Protein AF-A0A0E1VS27-F1 (afdb_monomer_lite)

Foldseek 3Di:
DDPDDDDFAQQDLVSLLVVQVQQVQDDPPPPDPAGNLCVLAVAQVVLPDGSSVCSVLLVVLQVVVCVVLVFDDGDTFHPQLSVQLVVQQSNVCSVVHHHPDDGDSVSSNVSSVVSCRSVVSVVVVVVVVVD

Structure (mmCIF, N/CA/C/O backbone):
data_AF-A0A0E1VS27-F1
#
_entry.id   AF-A0A0E1VS27-F1
#
loop_
_atom_site.group_PDB
_atom_site.id
_atom_site.type_symbol
_atom_site.label_atom_id
_atom_site.label_alt_id
_atom_site.label_comp_id
_atom_site.label_asym_id
_atom_site.label_entity_id
_atom_site.label_seq_id
_atom_site.pdbx_PDB_ins_code
_atom_site.Cartn_x
_atom_site.Cartn_y
_atom_site.Cartn_z
_atom_site.occupancy
_atom_site.B_iso_or_equiv
_atom_site.auth_seq_id
_atom_site.auth_comp_id
_atom_site.auth_asym_id
_atom_site.auth_atom_id
_atom_site.pdbx_PDB_model_num
ATOM 1 N N . MET A 1 1 ? 38.299 -3.866 2.186 1.00 51.78 1 MET A N 1
ATOM 2 C CA . MET A 1 1 ? 37.142 -4.189 1.331 1.00 51.78 1 MET A CA 1
ATOM 3 C C . MET A 1 1 ? 35.945 -3.518 1.968 1.00 51.78 1 MET A C 1
ATOM 5 O O . MET A 1 1 ? 35.685 -3.811 3.125 1.00 51.78 1 MET A O 1
ATOM 9 N N . VAL A 1 2 ? 35.318 -2.563 1.287 1.00 67.44 2 VAL A N 1
ATOM 10 C CA . VAL A 1 2 ? 33.994 -2.060 1.674 1.00 67.44 2 VAL A CA 1
ATOM 11 C C . VAL A 1 2 ? 32.993 -2.979 0.991 1.00 67.44 2 VAL A C 1
ATOM 13 O O . VAL A 1 2 ? 33.093 -3.182 -0.216 1.00 67.44 2 VAL A O 1
ATOM 16 N N . GLU A 1 3 ? 32.098 -3.588 1.760 1.00 62.16 3 GLU A N 1
ATOM 17 C CA . GLU A 1 3 ? 30.949 -4.280 1.186 1.00 62.16 3 GLU A CA 1
ATOM 18 C C . GLU A 1 3 ? 29.952 -3.216 0.726 1.00 62.16 3 GLU A C 1
ATOM 20 O O . GLU A 1 3 ? 29.371 -2.496 1.538 1.00 62.16 3 GLU A O 1
ATOM 25 N N . GLU A 1 4 ? 29.804 -3.065 -0.588 1.00 68.88 4 GLU A N 1
ATOM 26 C CA . GLU A 1 4 ? 28.774 -2.211 -1.168 1.00 68.88 4 GLU A CA 1
ATOM 27 C C . GLU A 1 4 ? 27.448 -2.975 -1.163 1.00 68.88 4 GLU A C 1
ATOM 29 O O . GLU A 1 4 ? 27.254 -3.926 -1.921 1.00 68.88 4 GLU A O 1
ATOM 34 N N . LEU A 1 5 ? 26.525 -2.568 -0.291 1.00 70.56 5 LEU A N 1
ATOM 35 C CA . LEU A 1 5 ? 25.158 -3.073 -0.304 1.00 70.56 5 LEU A CA 1
ATOM 36 C C . LEU A 1 5 ? 24.335 -2.208 -1.267 1.00 70.56 5 LEU A C 1
ATOM 38 O O . LEU A 1 5 ? 24.099 -1.029 -0.999 1.00 70.56 5 LEU A O 1
ATOM 42 N N . SER A 1 6 ? 23.908 -2.763 -2.404 1.00 72.81 6 SER A N 1
ATOM 43 C CA . SER A 1 6 ? 23.043 -2.028 -3.333 1.00 72.81 6 SER A CA 1
ATOM 44 C C . SER A 1 6 ? 21.695 -1.739 -2.672 1.00 72.81 6 SER A C 1
ATOM 46 O O . SER A 1 6 ? 20.991 -2.665 -2.273 1.00 72.81 6 SER A O 1
ATOM 48 N N . PHE A 1 7 ? 21.325 -0.464 -2.574 1.00 79.56 7 PHE A N 1
ATOM 49 C CA . PHE A 1 7 ? 20.006 -0.061 -2.095 1.00 79.56 7 PHE A CA 1
ATOM 50 C C . PHE A 1 7 ? 18.951 -0.370 -3.162 1.00 79.56 7 PHE A C 1
ATOM 52 O O . PHE A 1 7 ? 19.144 -0.034 -4.331 1.00 79.56 7 PHE A O 1
ATOM 59 N N . TYR A 1 8 ? 17.855 -1.017 -2.766 1.00 87.44 8 TYR A N 1
ATOM 60 C CA . TYR A 1 8 ? 16.794 -1.443 -3.673 1.00 87.44 8 TYR A CA 1
ATOM 61 C C . TYR A 1 8 ? 15.406 -1.040 -3.180 1.00 87.44 8 TYR A C 1
ATOM 63 O O . TYR A 1 8 ? 15.170 -0.908 -1.981 1.00 87.44 8 TYR A O 1
ATOM 71 N N . GLY A 1 9 ? 14.491 -0.841 -4.129 1.00 92.00 9 GLY A N 1
ATOM 72 C CA . GLY A 1 9 ? 13.059 -0.706 -3.865 1.00 92.00 9 GLY A CA 1
ATOM 73 C C . GLY A 1 9 ? 12.365 -2.055 -3.643 1.00 92.00 9 GLY A C 1
ATOM 74 O O . GLY A 1 9 ? 12.996 -3.102 -3.633 1.00 92.00 9 GLY A O 1
ATOM 75 N N . ILE A 1 10 ? 11.044 -2.053 -3.515 1.00 96.25 10 ILE A N 1
ATOM 76 C CA . ILE A 1 10 ? 10.228 -3.256 -3.274 1.00 96.25 10 ILE A CA 1
ATOM 77 C C . ILE A 1 10 ? 10.229 -4.151 -4.521 1.00 96.25 10 ILE A C 1
ATOM 79 O O . ILE A 1 10 ? 9.959 -3.671 -5.626 1.00 96.25 10 ILE A O 1
ATOM 83 N N . ARG A 1 11 ? 10.518 -5.449 -4.358 1.00 96.19 11 ARG A N 1
ATOM 84 C CA . ARG A 1 11 ? 10.763 -6.393 -5.470 1.00 96.19 11 ARG A CA 1
ATOM 85 C C . ARG A 1 11 ? 9.785 -7.555 -5.552 1.00 96.19 11 ARG A C 1
ATOM 87 O O . ARG A 1 11 ? 9.851 -8.327 -6.511 1.00 96.19 11 ARG A O 1
ATOM 94 N N . ASN A 1 12 ? 8.931 -7.724 -4.555 1.00 97.19 12 ASN A N 1
ATOM 95 C CA . ASN A 1 12 ? 7.946 -8.796 -4.508 1.00 97.19 12 ASN A CA 1
ATOM 96 C C . ASN A 1 12 ? 6.768 -8.414 -3.592 1.00 97.19 12 ASN A C 1
ATOM 98 O O . ASN A 1 12 ? 6.789 -7.383 -2.919 1.00 97.19 12 ASN A O 1
ATOM 102 N N . VAL A 1 13 ? 5.735 -9.257 -3.578 1.00 98.12 13 VAL A N 1
ATOM 103 C CA . VAL A 1 13 ? 4.532 -9.045 -2.762 1.00 98.12 13 VAL A CA 1
ATOM 104 C C . VAL A 1 13 ? 4.793 -9.159 -1.254 1.00 98.12 13 VAL A C 1
ATOM 106 O O . VAL A 1 13 ? 4.145 -8.456 -0.485 1.00 98.12 13 VAL A O 1
ATOM 109 N N . ASP A 1 14 ? 5.762 -9.966 -0.817 1.00 98.06 14 ASP A N 1
ATOM 110 C CA . ASP A 1 14 ? 6.108 -10.092 0.605 1.00 98.06 14 ASP A CA 1
ATOM 111 C C . ASP A 1 14 ? 6.786 -8.811 1.123 1.00 98.06 14 ASP A C 1
ATOM 113 O O . ASP A 1 14 ? 6.521 -8.377 2.245 1.00 98.06 14 ASP A O 1
ATOM 117 N N . ASP A 1 15 ? 7.594 -8.146 0.288 1.00 97.56 15 ASP A N 1
ATOM 118 C CA . ASP A 1 15 ? 8.146 -6.817 0.572 1.00 97.56 15 ASP A CA 1
ATOM 119 C C . ASP A 1 15 ? 7.008 -5.788 0.715 1.00 97.56 15 ASP A C 1
ATOM 121 O O . ASP A 1 15 ? 7.006 -4.994 1.656 1.00 97.56 15 ASP A O 1
ATOM 125 N N . VAL A 1 16 ? 6.007 -5.826 -0.181 1.00 98.31 16 VAL A N 1
ATOM 126 C CA . VAL A 1 16 ? 4.809 -4.970 -0.086 1.00 98.31 16 VAL A CA 1
ATOM 127 C C . VAL A 1 16 ? 4.087 -5.217 1.233 1.00 98.31 16 VAL A C 1
ATOM 129 O O . VAL A 1 16 ? 3.833 -4.266 1.969 1.00 98.31 16 VAL A O 1
ATOM 132 N N . ALA A 1 17 ? 3.783 -6.477 1.551 1.00 98.38 17 ALA A N 1
ATOM 133 C CA . ALA A 1 17 ? 3.082 -6.849 2.775 1.00 98.38 17 ALA A CA 1
ATOM 134 C C . ALA A 1 17 ? 3.859 -6.411 4.022 1.00 98.38 17 ALA A C 1
ATOM 136 O O . ALA A 1 17 ? 3.273 -5.855 4.950 1.00 98.38 17 ALA A O 1
ATOM 137 N N . THR A 1 18 ? 5.183 -6.580 4.017 1.00 97.81 18 THR A N 1
ATOM 138 C CA . THR A 1 18 ? 6.066 -6.123 5.096 1.00 97.81 18 THR A CA 1
ATOM 139 C C . THR A 1 18 ? 5.964 -4.611 5.287 1.00 97.81 18 THR A C 1
ATOM 141 O O . THR A 1 18 ? 5.784 -4.143 6.413 1.00 97.81 18 THR A O 1
ATOM 144 N N . CYS A 1 19 ? 6.031 -3.837 4.200 1.00 97.56 19 CYS A N 1
ATOM 145 C CA . CYS A 1 19 ? 5.909 -2.385 4.266 1.00 97.56 19 CYS A CA 1
ATOM 146 C C . CYS A 1 19 ? 4.505 -1.931 4.704 1.00 97.56 19 CYS A C 1
ATOM 148 O O . CYS A 1 19 ? 4.414 -1.058 5.565 1.00 97.56 19 CYS A O 1
ATOM 150 N N . LEU A 1 20 ? 3.424 -2.520 4.172 1.00 98.31 20 LEU A N 1
ATOM 151 C CA . LEU A 1 20 ? 2.039 -2.181 4.546 1.00 98.31 20 LEU A CA 1
ATOM 152 C C . LEU A 1 20 ? 1.733 -2.530 6.005 1.00 98.31 20 LEU A C 1
ATOM 154 O O . LEU A 1 20 ? 1.169 -1.710 6.724 1.00 98.31 20 LEU A O 1
ATOM 158 N N . ASN A 1 21 ? 2.199 -3.684 6.484 1.00 98.25 21 ASN A N 1
ATOM 159 C CA . ASN A 1 21 ? 2.096 -4.051 7.894 1.00 98.25 21 ASN A CA 1
ATOM 160 C C . ASN A 1 21 ? 2.823 -3.041 8.808 1.00 98.25 21 ASN A C 1
ATOM 162 O O . ASN A 1 21 ? 2.408 -2.820 9.943 1.00 98.25 21 ASN A O 1
ATOM 166 N N . GLY A 1 22 ? 3.864 -2.364 8.312 1.00 96.88 22 GLY A N 1
ATOM 167 C CA . GLY A 1 22 ? 4.478 -1.233 9.007 1.00 96.88 22 GLY A CA 1
ATOM 168 C C . GLY A 1 22 ? 3.478 -0.116 9.332 1.00 96.88 22 GLY A C 1
ATOM 169 O O . GLY A 1 22 ? 3.495 0.402 10.447 1.00 96.88 22 GLY A O 1
ATOM 170 N N . TYR A 1 23 ? 2.559 0.213 8.420 1.00 97.00 23 TYR A N 1
ATOM 171 C CA . TYR A 1 23 ? 1.502 1.208 8.654 1.00 97.00 23 TYR A CA 1
ATOM 172 C C . TYR A 1 23 ? 0.460 0.723 9.667 1.00 97.00 23 TYR A C 1
ATOM 174 O O . TYR A 1 23 ? -0.030 1.517 10.472 1.00 97.00 23 TYR A O 1
ATOM 182 N N . ASP A 1 24 ? 0.162 -0.579 9.672 1.00 97.31 24 ASP A N 1
ATOM 183 C CA . ASP A 1 24 ? -0.786 -1.185 10.612 1.00 97.31 24 ASP A CA 1
ATOM 184 C C . ASP A 1 24 ? -0.244 -1.277 12.046 1.00 97.31 24 ASP A C 1
ATOM 186 O O . ASP A 1 24 ? -1.035 -1.385 12.986 1.00 97.31 24 ASP A O 1
ATOM 190 N N . GLN A 1 25 ? 1.081 -1.221 12.227 1.00 94.88 25 GLN A N 1
ATOM 191 C CA . GLN A 1 25 ? 1.739 -1.383 13.529 1.00 94.88 25 GLN A CA 1
ATOM 192 C C . GLN A 1 25 ? 2.381 -0.104 14.077 1.00 94.88 25 GLN A C 1
ATOM 194 O O . GLN A 1 25 ? 2.516 0.037 15.292 1.00 94.88 25 GLN A O 1
ATOM 199 N N . THR A 1 26 ? 2.803 0.823 13.215 1.00 92.00 26 THR A N 1
ATOM 200 C CA . THR A 1 26 ? 3.546 2.012 13.652 1.00 92.00 26 THR A CA 1
ATOM 201 C C . THR A 1 26 ? 2.612 3.029 14.289 1.00 92.00 26 THR A C 1
ATOM 203 O O . THR A 1 26 ? 1.668 3.491 13.648 1.00 92.00 26 THR A O 1
ATOM 206 N N . ALA A 1 27 ? 2.913 3.403 15.534 1.00 92.19 27 ALA A N 1
ATOM 207 C CA . ALA A 1 27 ? 2.171 4.404 16.286 1.00 92.19 27 ALA A CA 1
ATOM 208 C C . ALA A 1 27 ? 2.182 5.777 15.586 1.00 92.19 27 ALA A C 1
ATOM 210 O O . ALA A 1 27 ? 3.244 6.315 15.270 1.00 92.19 27 ALA A O 1
ATOM 211 N N . TYR A 1 28 ? 1.002 6.358 15.376 1.00 88.38 28 TYR A N 1
ATOM 212 C CA . TYR A 1 28 ? 0.798 7.672 14.789 1.00 88.38 28 TYR A CA 1
ATOM 213 C C . TYR A 1 28 ? -0.507 8.329 15.292 1.00 88.38 28 TYR A C 1
ATOM 215 O O . TYR A 1 28 ? -1.577 7.722 15.206 1.00 88.38 28 TYR A O 1
ATOM 223 N N . PRO A 1 29 ? -0.470 9.593 15.763 1.00 87.56 29 PRO A N 1
ATOM 224 C CA . PRO A 1 29 ? 0.723 10.394 16.052 1.00 87.56 29 PRO A CA 1
ATOM 225 C C . PRO A 1 29 ? 1.582 9.790 17.174 1.00 87.56 29 PRO A C 1
ATOM 227 O O . PRO A 1 29 ? 1.094 8.980 17.964 1.00 87.56 29 PRO A O 1
ATOM 230 N N . GLU A 1 30 ? 2.849 10.201 17.264 1.00 81.44 30 GLU A N 1
ATOM 231 C CA . GLU A 1 30 ? 3.770 9.727 18.307 1.00 81.44 30 GLU A CA 1
ATOM 232 C C . GLU A 1 30 ? 3.165 9.861 19.715 1.00 81.44 30 GLU A C 1
ATOM 234 O O . GLU A 1 30 ? 2.523 10.859 20.053 1.00 81.44 30 GLU A O 1
ATOM 239 N N . GLY A 1 31 ? 3.364 8.835 20.546 1.00 78.19 31 GLY A N 1
ATOM 240 C CA . GLY A 1 31 ? 2.842 8.796 21.914 1.00 78.19 31 GLY A CA 1
ATOM 241 C C . GLY A 1 31 ? 1.359 8.424 22.035 1.00 78.19 31 GLY A C 1
ATOM 242 O O . GLY A 1 31 ? 0.820 8.496 23.139 1.00 78.19 31 GLY A O 1
ATOM 243 N N . ARG A 1 32 ? 0.694 8.023 20.942 1.00 82.00 32 ARG A N 1
ATOM 244 C CA . ARG A 1 32 ? -0.643 7.406 20.972 1.00 82.00 32 ARG A CA 1
ATOM 245 C C . ARG A 1 32 ? -0.592 5.920 20.618 1.00 82.00 32 ARG A C 1
ATOM 247 O O . ARG A 1 32 ? 0.290 5.486 19.891 1.00 82.00 32 ARG A O 1
ATOM 254 N N . ASP A 1 33 ? -1.611 5.175 21.041 1.00 87.50 33 ASP A N 1
ATOM 255 C CA . ASP A 1 33 ? -1.785 3.742 20.731 1.00 87.50 33 ASP A CA 1
ATOM 256 C C . ASP A 1 33 ? -2.470 3.490 19.371 1.00 87.50 33 ASP A C 1
ATOM 258 O O . ASP A 1 33 ? -3.098 2.453 19.147 1.00 87.50 33 ASP A O 1
ATOM 262 N N . TRP A 1 34 ? -2.466 4.478 18.477 1.00 93.62 34 TRP A N 1
ATOM 263 C CA . TRP A 1 34 ? -3.119 4.380 17.172 1.00 93.62 34 TRP A CA 1
ATOM 264 C C . TRP A 1 34 ? -2.080 4.064 16.118 1.00 93.62 34 TRP A C 1
ATOM 266 O O . TRP A 1 34 ? -1.033 4.692 16.115 1.00 93.62 34 TRP A O 1
ATOM 276 N N . SER A 1 35 ? -2.361 3.117 15.229 1.00 94.88 35 SER A N 1
ATOM 277 C CA . SER A 1 35 ? -1.516 2.897 14.061 1.00 94.88 35 SER A CA 1
ATOM 278 C C . SER A 1 35 ? -1.800 3.929 12.972 1.00 94.88 35 SER A C 1
ATOM 280 O O . SER A 1 35 ? -2.854 4.573 12.971 1.00 94.88 35 SER A O 1
ATOM 282 N N . PHE A 1 36 ? -0.889 4.061 12.009 1.00 94.75 36 PHE A N 1
ATOM 283 C CA . PHE A 1 36 ? -1.084 4.954 10.868 1.00 94.75 36 PHE A CA 1
ATOM 284 C C . PHE A 1 36 ? -2.351 4.600 10.075 1.00 94.75 36 PHE A C 1
ATOM 286 O O . PHE A 1 36 ? -3.138 5.489 9.761 1.00 94.75 36 PHE A O 1
ATOM 293 N N . THR A 1 37 ? -2.615 3.312 9.826 1.00 96.75 37 THR A N 1
ATOM 294 C CA . THR A 1 37 ? -3.865 2.875 9.175 1.00 96.75 37 THR A CA 1
ATOM 295 C C . THR A 1 37 ? -5.095 3.263 9.998 1.00 96.75 37 THR A C 1
ATOM 297 O O . THR A 1 37 ? -6.052 3.813 9.453 1.00 96.75 37 THR A O 1
ATOM 300 N N . ARG A 1 38 ? -5.070 3.028 11.319 1.00 97.06 38 ARG A N 1
ATOM 301 C CA . ARG A 1 38 ? -6.192 3.356 12.213 1.00 97.06 38 ARG A CA 1
ATOM 302 C C . ARG A 1 38 ? -6.467 4.856 12.281 1.00 97.06 38 ARG A C 1
ATOM 304 O O . ARG A 1 38 ? -7.614 5.246 12.445 1.00 97.06 38 ARG A O 1
ATOM 311 N N . PHE A 1 39 ? -5.437 5.691 12.164 1.00 95.94 39 PHE A N 1
ATOM 312 C CA . PHE A 1 39 ? -5.605 7.142 12.156 1.00 95.94 39 PHE A CA 1
ATOM 313 C C . PHE A 1 39 ? -6.503 7.618 11.004 1.00 95.94 39 PHE A C 1
ATOM 315 O O . PHE A 1 39 ? -7.355 8.471 11.231 1.00 95.94 39 PHE A O 1
ATOM 322 N N . TYR A 1 40 ? -6.347 7.045 9.805 1.00 96.06 40 TYR A N 1
ATOM 323 C CA . TYR A 1 40 ? -7.162 7.390 8.632 1.00 96.06 40 TYR A CA 1
ATOM 324 C C . TYR A 1 40 ? -8.486 6.625 8.559 1.00 96.06 40 TYR A C 1
ATOM 326 O O . TYR A 1 40 ? -9.475 7.157 8.067 1.00 96.06 40 TYR A O 1
ATOM 334 N N . LEU A 1 41 ? -8.504 5.371 9.018 1.00 97.25 41 LEU A N 1
ATOM 335 C CA . LEU A 1 41 ? -9.644 4.461 8.873 1.00 97.25 41 LEU A CA 1
ATOM 336 C C . LEU A 1 41 ? -10.045 3.837 10.217 1.00 97.25 41 LEU A C 1
ATOM 338 O O . LEU A 1 41 ? -9.967 2.614 10.372 1.00 97.25 41 LEU A O 1
ATOM 342 N N . PRO A 1 42 ? -10.422 4.642 11.228 1.00 97.12 42 PRO A N 1
ATOM 343 C CA . PRO A 1 42 ? -10.653 4.135 12.575 1.00 97.12 42 PRO A CA 1
ATOM 344 C C . PRO A 1 42 ? -11.792 3.113 12.631 1.00 97.12 42 PRO A C 1
ATOM 346 O O . PRO A 1 42 ? -11.646 2.091 13.301 1.00 97.12 42 PRO A O 1
ATOM 349 N N . GLN A 1 43 ? -12.903 3.333 11.920 1.00 98.25 43 GLN A N 1
ATOM 350 C CA . GLN A 1 43 ? -14.043 2.414 11.960 1.00 98.25 43 GLN A CA 1
ATOM 351 C C . GLN A 1 43 ? -13.752 1.115 11.213 1.00 98.25 43 GLN A C 1
ATOM 353 O O . GLN A 1 43 ? -14.067 0.038 11.723 1.00 98.25 43 GLN A O 1
ATOM 358 N N . ALA A 1 44 ? -13.146 1.190 10.026 1.00 98.12 44 ALA A N 1
ATOM 359 C CA . ALA A 1 44 ? -12.775 -0.001 9.272 1.00 98.12 44 ALA A CA 1
ATOM 360 C C . ALA A 1 44 ? -11.730 -0.834 10.029 1.00 98.12 44 ALA A C 1
ATOM 362 O O . ALA A 1 44 ? -11.873 -2.053 10.155 1.00 98.12 44 ALA A O 1
ATOM 363 N N . PHE A 1 45 ? -10.705 -0.178 10.584 1.00 97.69 45 PHE A N 1
ATOM 364 C CA . PHE A 1 45 ? -9.632 -0.839 11.324 1.00 97.69 45 PHE A CA 1
ATOM 365 C C . PHE A 1 45 ? -10.150 -1.529 12.590 1.00 97.69 45 PHE A C 1
ATOM 367 O O . PHE A 1 45 ? -9.797 -2.684 12.855 1.00 97.69 45 PHE A O 1
ATOM 374 N N . ASP A 1 46 ? -11.024 -0.860 13.346 1.00 97.31 46 ASP A N 1
ATOM 375 C CA . ASP A 1 46 ? -11.656 -1.434 14.538 1.00 97.31 46 ASP A CA 1
ATOM 376 C C . ASP A 1 46 ? -12.633 -2.573 14.169 1.00 97.31 46 ASP A C 1
ATOM 378 O O . ASP A 1 46 ? -12.824 -3.498 14.960 1.00 97.31 46 ASP A O 1
ATOM 382 N N . ALA A 1 47 ? -13.179 -2.574 12.945 1.00 97.81 47 ALA A N 1
ATOM 383 C CA . ALA A 1 47 ? -13.956 -3.678 12.371 1.00 97.81 47 ALA A CA 1
ATOM 384 C C . ALA A 1 47 ? -13.099 -4.822 11.783 1.00 97.81 47 ALA A C 1
ATOM 386 O O . ALA A 1 47 ? -13.652 -5.815 11.310 1.00 97.81 47 ALA A O 1
ATOM 387 N N . GLY A 1 48 ? -11.767 -4.716 11.836 1.00 97.62 48 GLY A N 1
ATOM 388 C CA . GLY A 1 48 ? -10.832 -5.780 11.461 1.00 97.62 48 GLY A CA 1
ATOM 389 C C . GLY A 1 48 ? -10.060 -5.560 10.161 1.00 97.62 48 GLY A C 1
ATOM 390 O O . GLY A 1 48 ? -9.208 -6.386 9.853 1.00 97.62 48 GLY A O 1
ATOM 391 N N . TYR A 1 49 ? -10.292 -4.464 9.432 1.00 98.00 49 TYR A N 1
ATOM 392 C CA . TYR A 1 49 ? -9.512 -4.142 8.233 1.00 98.00 49 TYR A CA 1
ATOM 393 C C . TYR A 1 49 ? -8.036 -3.910 8.576 1.00 98.00 49 TYR A C 1
ATOM 395 O O . TYR A 1 49 ? -7.713 -3.214 9.547 1.00 98.00 49 TYR A O 1
ATOM 403 N N . ARG A 1 50 ? -7.132 -4.466 7.772 1.00 98.12 50 ARG A N 1
ATOM 404 C CA . ARG A 1 50 ? -5.698 -4.189 7.836 1.00 98.12 50 ARG A CA 1
ATOM 405 C C . ARG A 1 50 ? -5.201 -3.817 6.453 1.00 98.12 50 ARG A C 1
ATOM 407 O O . ARG A 1 50 ? -5.554 -4.459 5.472 1.00 98.12 50 ARG A O 1
ATOM 414 N N . LEU A 1 51 ? -4.346 -2.802 6.377 1.00 97.75 51 LEU A N 1
ATOM 415 C CA . LEU A 1 51 ? -3.779 -2.375 5.102 1.00 97.75 51 LEU A CA 1
ATOM 416 C C . LEU A 1 51 ? -2.914 -3.479 4.475 1.00 97.75 51 LEU A C 1
ATOM 418 O O . LEU A 1 51 ? -2.829 -3.574 3.255 1.00 97.75 51 LEU A O 1
ATOM 422 N N . LEU A 1 52 ? -2.306 -4.343 5.296 1.00 97.94 52 LEU A N 1
ATOM 423 C CA . LEU A 1 52 ? -1.557 -5.513 4.833 1.00 97.94 52 LEU A CA 1
ATOM 424 C C . LEU A 1 52 ? -2.380 -6.457 3.934 1.00 97.94 52 LEU A C 1
ATOM 426 O O . LEU A 1 52 ? -1.797 -7.108 3.066 1.00 97.94 52 LEU A O 1
ATOM 430 N N . ASP A 1 53 ? -3.707 -6.504 4.096 1.00 97.44 53 ASP A N 1
ATOM 431 C CA . ASP A 1 53 ? -4.590 -7.374 3.310 1.00 97.44 53 ASP A CA 1
ATOM 432 C C . ASP A 1 53 ? -4.646 -6.941 1.830 1.00 97.44 53 ASP A C 1
ATOM 434 O O . ASP A 1 53 ? -4.877 -7.764 0.942 1.00 97.44 53 ASP A O 1
ATOM 438 N N . ASP A 1 54 ? -4.323 -5.674 1.542 1.00 98.25 54 ASP A N 1
ATOM 439 C CA . ASP A 1 54 ? -4.300 -5.100 0.193 1.00 98.25 54 ASP A CA 1
ATOM 440 C C . ASP A 1 54 ? -2.964 -5.326 -0.543 1.00 98.25 54 ASP A C 1
ATOM 442 O O . ASP A 1 54 ? -2.809 -4.929 -1.703 1.00 98.25 54 ASP A O 1
ATOM 446 N N . ALA A 1 55 ? -1.981 -5.986 0.084 1.00 98.44 55 ALA A N 1
ATOM 447 C CA . ALA A 1 55 ? -0.635 -6.148 -0.475 1.00 98.44 55 ALA A CA 1
ATOM 448 C C . ALA A 1 55 ? -0.623 -6.790 -1.870 1.00 98.44 55 ALA A C 1
ATOM 450 O O . ALA A 1 55 ? 0.084 -6.331 -2.774 1.00 98.44 55 ALA A O 1
ATOM 451 N N . GLY A 1 56 ? -1.432 -7.836 -2.057 1.00 98.31 56 GLY A N 1
ATOM 452 C CA . GLY A 1 56 ? -1.552 -8.524 -3.341 1.00 98.31 56 GLY A CA 1
ATOM 453 C C . GLY A 1 56 ? -2.140 -7.631 -4.431 1.00 98.31 56 GLY A C 1
ATOM 454 O O . GLY A 1 56 ? -1.658 -7.640 -5.565 1.00 98.31 56 GLY A O 1
ATOM 455 N N . GLU A 1 57 ? -3.141 -6.821 -4.085 1.00 98.38 57 GLU A N 1
ATOM 456 C CA . GLU A 1 57 ? -3.775 -5.899 -5.024 1.00 98.38 57 GLU A CA 1
ATOM 457 C C . GLU A 1 57 ? -2.814 -4.775 -5.422 1.00 98.38 57 GLU A C 1
ATOM 459 O O . GLU A 1 57 ? -2.626 -4.516 -6.612 1.00 98.38 57 GLU A O 1
ATOM 464 N N . LEU A 1 58 ? -2.118 -4.174 -4.454 1.00 98.38 58 LEU A N 1
ATOM 465 C CA . LEU A 1 58 ? -1.130 -3.134 -4.726 1.00 98.38 58 LEU A CA 1
ATOM 466 C C . LEU A 1 58 ? 0.003 -3.637 -5.633 1.00 98.38 58 LEU A C 1
ATOM 468 O O . LEU A 1 58 ? 0.337 -2.979 -6.624 1.00 98.38 58 LEU A O 1
ATOM 472 N N . TRP A 1 59 ? 0.563 -4.818 -5.345 1.00 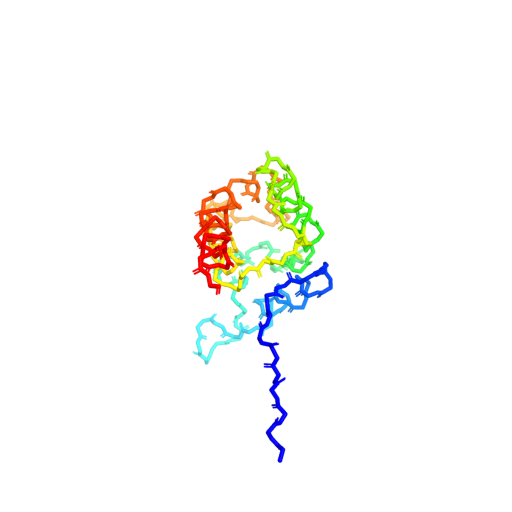98.50 59 TRP A N 1
ATOM 473 C CA . TRP A 1 59 ? 1.593 -5.432 -6.191 1.00 98.50 59 TRP A CA 1
ATOM 474 C C . TRP A 1 59 ? 1.091 -5.640 -7.626 1.00 98.50 59 TRP A C 1
ATOM 476 O O . TRP A 1 59 ? 1.728 -5.191 -8.583 1.00 98.50 59 TRP A O 1
ATOM 486 N N . ARG A 1 60 ? -0.101 -6.230 -7.781 1.00 98.44 60 ARG A N 1
ATOM 487 C CA . ARG A 1 60 ? -0.733 -6.495 -9.083 1.00 98.44 60 ARG A CA 1
ATOM 488 C C . ARG A 1 60 ? -0.949 -5.217 -9.896 1.00 98.44 60 ARG A C 1
ATOM 490 O O . ARG A 1 60 ? -0.766 -5.212 -11.119 1.00 98.44 60 ARG A O 1
ATOM 497 N N . VAL A 1 61 ? -1.354 -4.126 -9.247 1.00 98.19 61 VAL A N 1
ATOM 498 C CA . VAL A 1 61 ? -1.557 -2.830 -9.908 1.00 98.19 61 VAL A CA 1
ATOM 499 C C . VAL A 1 61 ? -0.225 -2.251 -10.394 1.00 98.19 61 VAL A C 1
ATOM 501 O O . VAL A 1 61 ? -0.151 -1.794 -11.539 1.00 98.19 61 VAL A O 1
ATOM 504 N N . PHE A 1 62 ? 0.841 -2.319 -9.590 1.00 98.38 62 PHE A N 1
ATOM 505 C CA . PHE A 1 62 ? 2.179 -1.907 -10.025 1.00 98.38 62 PHE A CA 1
ATOM 506 C C . PHE A 1 62 ? 2.712 -2.762 -11.181 1.00 98.38 62 PHE A C 1
ATOM 508 O O . PHE A 1 62 ? 3.227 -2.200 -12.149 1.00 98.38 62 PHE A O 1
ATOM 515 N N . GLU A 1 63 ? 2.545 -4.088 -11.144 1.00 97.94 63 GLU A N 1
ATOM 516 C CA . GLU A 1 63 ? 2.906 -4.979 -12.260 1.00 97.94 63 GLU A CA 1
ATOM 517 C C . GLU A 1 63 ? 2.154 -4.609 -13.539 1.00 97.94 63 GLU A C 1
ATOM 519 O O . GLU A 1 63 ? 2.746 -4.480 -14.614 1.00 97.94 63 GLU A O 1
ATOM 524 N N . THR A 1 64 ? 0.847 -4.372 -13.421 1.00 98.00 64 THR A N 1
ATOM 525 C CA . THR A 1 64 ? 0.005 -3.968 -14.550 1.00 98.00 64 THR A CA 1
ATOM 526 C C . THR A 1 64 ? 0.484 -2.641 -15.142 1.00 98.00 64 THR A C 1
ATOM 528 O O . THR A 1 64 ? 0.625 -2.523 -16.361 1.00 98.00 64 THR A O 1
ATOM 531 N N . ALA A 1 65 ? 0.771 -1.646 -14.297 1.00 97.12 65 ALA A N 1
ATOM 532 C CA . ALA A 1 65 ? 1.291 -0.352 -14.728 1.00 97.12 65 ALA A CA 1
ATOM 533 C C . ALA A 1 65 ? 2.670 -0.482 -15.399 1.00 97.12 65 ALA A C 1
ATOM 535 O O . ALA A 1 65 ? 2.897 0.114 -16.454 1.00 97.12 65 ALA A O 1
ATOM 536 N N . HIS A 1 66 ? 3.562 -1.301 -14.833 1.00 97.00 66 HIS A N 1
ATOM 537 C CA . HIS A 1 66 ? 4.899 -1.559 -15.362 1.00 97.00 66 HIS A CA 1
ATOM 538 C C . HIS A 1 66 ? 4.855 -2.173 -16.766 1.00 97.00 66 HIS A C 1
ATOM 540 O O . HIS A 1 66 ? 5.494 -1.663 -17.689 1.00 97.00 66 HIS A O 1
ATOM 546 N N . HIS A 1 67 ? 4.048 -3.222 -16.950 1.00 96.25 67 HIS A N 1
ATOM 547 C CA . HIS A 1 67 ? 3.882 -3.880 -18.246 1.00 96.25 67 HIS A CA 1
ATOM 548 C C . HIS A 1 67 ? 3.206 -2.968 -19.274 1.00 96.25 67 HIS A C 1
ATOM 550 O O . HIS A 1 67 ? 3.662 -2.881 -20.415 1.00 96.25 67 HIS A O 1
ATOM 556 N N . LYS A 1 68 ? 2.156 -2.237 -18.877 1.00 96.19 68 LYS A N 1
ATOM 557 C CA . LYS A 1 68 ? 1.427 -1.324 -19.772 1.00 96.19 68 LYS A CA 1
ATOM 558 C C . LYS A 1 68 ? 2.310 -0.193 -20.303 1.00 96.19 68 LYS A C 1
ATOM 560 O O . LYS A 1 68 ? 2.139 0.218 -21.446 1.00 96.19 68 LYS A O 1
ATOM 565 N N . ALA A 1 69 ? 3.251 0.291 -19.496 1.00 94.56 69 ALA A N 1
ATOM 566 C CA . ALA A 1 69 ? 4.227 1.299 -19.905 1.00 94.56 69 ALA A CA 1
ATOM 567 C C . ALA A 1 69 ? 5.466 0.709 -20.607 1.00 94.56 69 ALA A C 1
ATOM 569 O O . ALA A 1 69 ? 6.357 1.464 -20.990 1.00 94.56 69 ALA A O 1
ATOM 570 N N . SER A 1 70 ? 5.531 -0.620 -20.782 1.00 93.75 70 SER A N 1
ATOM 571 C CA . SER A 1 70 ? 6.667 -1.331 -21.391 1.00 93.75 70 SER A CA 1
ATOM 572 C C . SER A 1 70 ? 8.012 -0.942 -20.766 1.00 93.75 70 SER A C 1
ATOM 574 O O . SER A 1 70 ? 9.008 -0.742 -21.463 1.00 93.75 70 SER A O 1
ATOM 576 N N . LEU A 1 71 ? 8.029 -0.795 -19.439 1.00 91.81 71 LEU A N 1
ATOM 577 C CA . LEU A 1 71 ? 9.236 -0.421 -18.715 1.00 91.81 71 LEU A CA 1
ATOM 578 C C . LEU A 1 71 ? 10.262 -1.565 -18.744 1.00 91.81 71 LEU A C 1
ATOM 580 O O . LEU A 1 71 ? 9.887 -2.736 -18.692 1.00 91.81 71 LEU A O 1
ATOM 584 N N . PRO A 1 72 ? 11.565 -1.249 -18.820 1.00 89.56 72 PRO A N 1
ATOM 585 C CA . PRO A 1 72 ? 12.600 -2.267 -18.849 1.00 89.56 72 PRO A CA 1
ATOM 586 C C . PRO A 1 72 ? 12.883 -2.843 -17.455 1.00 89.56 72 PRO A C 1
ATOM 588 O O . PRO A 1 72 ? 12.771 -2.163 -16.424 1.00 89.56 72 PRO A O 1
ATOM 591 N N . GLY A 1 73 ? 13.384 -4.080 -17.462 1.00 90.62 73 GLY A N 1
ATOM 592 C CA . GLY A 1 73 ? 13.840 -4.795 -16.274 1.00 90.62 73 GLY A CA 1
ATOM 593 C C . GLY A 1 73 ? 12.715 -5.494 -15.514 1.00 90.62 73 GLY A C 1
ATOM 594 O O . GLY A 1 73 ? 11.589 -5.604 -15.985 1.00 90.62 73 GLY A O 1
ATOM 595 N N . ARG A 1 74 ? 13.050 -6.012 -14.330 1.00 93.00 74 ARG A N 1
ATOM 596 C CA . ARG A 1 74 ? 12.057 -6.549 -13.392 1.00 93.00 74 ARG A CA 1
ATOM 597 C C . ARG A 1 74 ? 11.381 -5.392 -12.658 1.00 93.00 74 ARG A C 1
ATOM 599 O O . ARG A 1 74 ? 11.996 -4.337 -12.476 1.00 93.00 74 ARG A O 1
ATOM 606 N N . LEU A 1 75 ? 10.147 -5.609 -12.205 1.00 95.19 75 LEU A N 1
ATOM 607 C CA . LEU A 1 75 ? 9.467 -4.665 -11.329 1.00 95.19 75 LEU A CA 1
ATOM 608 C C . LEU A 1 75 ? 10.293 -4.456 -10.052 1.00 95.19 75 LEU A C 1
ATOM 610 O O . LEU A 1 75 ? 10.551 -5.389 -9.297 1.00 95.19 75 LEU A O 1
ATOM 614 N N . GLU A 1 76 ? 10.692 -3.208 -9.837 1.00 95.31 76 GLU A N 1
ATOM 615 C CA . GLU A 1 76 ? 11.224 -2.706 -8.578 1.00 95.31 76 GLU A CA 1
ATOM 616 C C . GLU A 1 76 ? 10.522 -1.372 -8.302 1.00 95.31 76 GLU A C 1
ATOM 618 O O . GLU A 1 76 ? 10.609 -0.449 -9.123 1.00 95.31 76 GLU A O 1
ATOM 623 N N . ILE A 1 77 ? 9.763 -1.296 -7.207 1.00 96.50 77 ILE A N 1
ATOM 624 C CA . ILE A 1 77 ? 8.970 -0.118 -6.838 1.00 96.50 77 ILE A CA 1
ATOM 625 C C . ILE A 1 77 ? 9.825 0.764 -5.917 1.00 96.50 77 ILE A C 1
ATOM 627 O O . ILE A 1 77 ? 10.162 0.334 -4.812 1.00 96.50 77 ILE A O 1
ATOM 631 N N . PRO A 1 78 ? 10.182 1.997 -6.321 1.00 95.06 78 PRO A N 1
ATOM 632 C CA . PRO A 1 78 ? 10.873 2.928 -5.440 1.00 95.06 78 PRO A CA 1
ATOM 633 C C . PRO A 1 78 ? 10.047 3.203 -4.180 1.00 95.06 78 PRO A C 1
ATOM 635 O O . PRO A 1 78 ? 8.838 3.430 -4.274 1.00 95.06 78 PRO A O 1
ATOM 638 N N . MET A 1 79 ? 10.702 3.251 -3.017 1.00 95.00 79 MET A N 1
ATOM 639 C CA . MET A 1 79 ? 10.023 3.481 -1.733 1.00 95.00 79 MET A CA 1
ATOM 640 C C . MET A 1 79 ? 9.186 4.765 -1.714 1.00 95.00 79 MET A C 1
ATOM 642 O O . MET A 1 79 ? 8.113 4.784 -1.122 1.00 95.00 79 MET A O 1
ATOM 646 N N . GLU A 1 80 ? 9.627 5.820 -2.404 1.00 95.25 80 GLU A N 1
ATOM 647 C CA . GLU A 1 80 ? 8.860 7.065 -2.522 1.00 95.25 80 GLU A CA 1
ATOM 648 C C . GLU A 1 80 ? 7.548 6.871 -3.302 1.00 95.25 80 GLU A C 1
ATOM 650 O O . GLU A 1 80 ? 6.493 7.328 -2.864 1.00 95.25 80 GLU A O 1
ATOM 655 N N . SER A 1 81 ? 7.585 6.165 -4.439 1.00 97.19 81 SER A N 1
ATOM 656 C CA . SER A 1 81 ? 6.381 5.855 -5.222 1.00 97.19 81 SER A CA 1
ATOM 657 C C . SER A 1 81 ? 5.427 4.949 -4.450 1.00 97.19 81 SER A C 1
ATOM 659 O O . SER A 1 81 ? 4.214 5.128 -4.525 1.00 97.19 81 SER A O 1
ATOM 661 N N . PHE A 1 82 ? 5.966 3.996 -3.690 1.00 98.06 82 PHE A N 1
ATOM 662 C CA . PHE A 1 82 ? 5.177 3.144 -2.812 1.00 98.06 82 PHE A CA 1
ATOM 663 C C . PHE A 1 82 ? 4.465 3.957 -1.723 1.00 98.06 82 PHE A C 1
ATOM 665 O O . PHE A 1 82 ? 3.238 3.930 -1.643 1.00 98.06 82 PHE A O 1
ATOM 672 N N . ALA A 1 83 ? 5.217 4.737 -0.939 1.00 97.56 83 ALA A N 1
ATOM 673 C CA . ALA A 1 83 ? 4.669 5.529 0.158 1.00 97.56 83 ALA A CA 1
ATOM 674 C C . ALA A 1 83 ? 3.621 6.537 -0.336 1.00 97.56 83 ALA A C 1
ATOM 676 O O . ALA A 1 83 ? 2.560 6.666 0.269 1.00 97.56 83 ALA A O 1
ATOM 677 N N . ARG A 1 84 ? 3.873 7.191 -1.480 1.00 98.25 84 ARG A N 1
ATOM 678 C CA . ARG A 1 84 ? 2.917 8.123 -2.092 1.00 98.25 84 ARG A CA 1
ATOM 679 C C . ARG A 1 84 ? 1.632 7.425 -2.544 1.00 98.25 84 ARG A C 1
ATOM 681 O O . ARG A 1 84 ? 0.561 7.999 -2.390 1.00 98.25 84 ARG A O 1
ATOM 688 N N . ALA A 1 85 ? 1.711 6.209 -3.092 1.00 98.50 85 ALA A N 1
ATOM 689 C CA . ALA A 1 85 ? 0.512 5.453 -3.462 1.00 98.50 85 ALA A CA 1
ATOM 690 C C . ALA A 1 85 ? -0.339 5.120 -2.225 1.00 98.50 85 ALA A C 1
ATOM 692 O O . ALA A 1 85 ? -1.543 5.361 -2.232 1.00 98.50 85 ALA A O 1
ATOM 693 N N . VAL A 1 86 ? 0.293 4.640 -1.149 1.00 98.25 86 VAL A N 1
ATOM 694 C CA . VAL A 1 86 ? -0.384 4.352 0.126 1.00 98.25 86 VAL A CA 1
ATOM 695 C C . VAL A 1 86 ? -1.027 5.610 0.714 1.00 98.25 86 VAL A C 1
ATOM 697 O O . VAL A 1 86 ? -2.183 5.577 1.125 1.00 98.25 86 VAL A O 1
ATOM 700 N N . GLU A 1 87 ? -0.313 6.736 0.709 1.00 97.69 87 GLU A N 1
ATOM 701 C CA . GLU A 1 87 ? -0.817 8.014 1.218 1.00 97.69 87 GLU A CA 1
ATOM 702 C C . GLU A 1 87 ? -2.062 8.497 0.459 1.00 97.69 87 GLU A C 1
ATOM 704 O O . GLU A 1 87 ? -3.021 8.943 1.089 1.00 97.69 87 GLU A O 1
ATOM 709 N N . ILE A 1 88 ? -2.069 8.387 -0.876 1.00 98.06 88 ILE A N 1
ATOM 710 C CA . ILE A 1 88 ? -3.235 8.736 -1.704 1.00 98.06 88 ILE A CA 1
ATOM 711 C C . ILE A 1 88 ? -4.431 7.863 -1.322 1.00 98.06 88 ILE A C 1
ATOM 713 O O . ILE A 1 88 ? -5.512 8.392 -1.075 1.00 98.06 88 ILE A O 1
ATOM 717 N N . VAL A 1 89 ? -4.238 6.542 -1.220 1.00 98.38 89 VAL A N 1
ATOM 718 C CA . VAL A 1 89 ? -5.324 5.627 -0.848 1.00 98.38 89 VAL A CA 1
ATOM 719 C C . VAL A 1 89 ? -5.877 5.959 0.529 1.00 98.38 89 VAL A C 1
ATOM 721 O O . VAL A 1 89 ? -7.090 6.086 0.659 1.00 98.38 89 VAL A O 1
ATOM 724 N N . LEU A 1 90 ? -5.031 6.143 1.543 1.00 97.31 90 LEU A N 1
ATOM 725 C CA . LEU A 1 90 ? -5.495 6.427 2.903 1.00 97.31 90 LEU A CA 1
ATOM 726 C C . LEU A 1 90 ? -6.269 7.750 2.989 1.00 97.31 90 LEU A C 1
ATOM 728 O O . LEU A 1 90 ? -7.348 7.780 3.577 1.00 97.31 90 LEU A O 1
ATOM 732 N N . LYS A 1 91 ? -5.774 8.817 2.350 1.00 96.62 91 LYS A N 1
ATOM 733 C CA . LYS A 1 91 ? -6.446 10.129 2.330 1.00 96.62 91 LYS A CA 1
ATOM 734 C C . LYS A 1 91 ? -7.793 10.093 1.610 1.00 96.62 91 LYS A C 1
ATOM 736 O O . LYS A 1 91 ? -8.765 10.659 2.098 1.00 96.62 91 LYS A O 1
ATOM 741 N N . ASP A 1 92 ? -7.872 9.410 0.472 1.00 96.75 92 ASP A N 1
ATOM 742 C CA . ASP A 1 92 ? -9.126 9.294 -0.280 1.00 96.75 92 ASP A CA 1
ATOM 743 C C . ASP A 1 92 ? -10.132 8.360 0.412 1.00 96.75 92 ASP A C 1
ATOM 745 O O . ASP A 1 92 ? -11.349 8.509 0.256 1.00 96.75 92 ASP A O 1
ATOM 749 N N . SER A 1 93 ? -9.627 7.390 1.177 1.00 97.12 93 SER A N 1
ATOM 750 C CA . SER A 1 93 ? -10.429 6.433 1.939 1.00 97.12 93 SER A CA 1
ATOM 751 C C . SER A 1 93 ? -11.013 7.033 3.219 1.00 97.12 93 SER A C 1
ATOM 753 O O . SER A 1 93 ? -12.103 6.632 3.615 1.00 97.12 93 SER A O 1
ATOM 755 N N . GLU A 1 94 ? -10.345 8.011 3.840 1.00 95.50 94 GLU A N 1
ATOM 756 C CA . GLU A 1 94 ? -10.787 8.674 5.081 1.00 95.50 94 GLU A CA 1
ATOM 757 C C . GLU A 1 94 ? -12.227 9.209 4.975 1.00 95.50 94 GLU A C 1
ATOM 759 O O . GLU A 1 94 ? -13.031 9.068 5.894 1.00 95.50 94 GLU A O 1
ATOM 764 N N . LEU A 1 95 ? -12.607 9.742 3.808 1.00 94.12 95 LEU A N 1
ATOM 765 C CA . LEU A 1 95 ? -13.958 10.257 3.545 1.00 94.12 95 LEU A CA 1
ATOM 766 C C . LEU A 1 95 ? -15.039 9.165 3.442 1.00 94.12 95 LEU A C 1
ATOM 768 O O . LEU A 1 95 ? -16.228 9.481 3.365 1.00 94.12 95 LEU A O 1
ATOM 772 N N . LYS A 1 96 ? -14.636 7.893 3.382 1.00 96.44 96 LYS A N 1
ATOM 773 C CA . LYS A 1 96 ? -15.495 6.716 3.190 1.00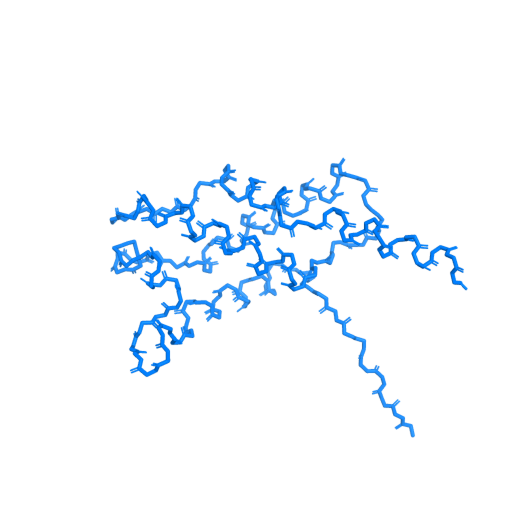 96.44 96 LYS A CA 1
ATOM 774 C C . LYS A 1 96 ? -15.422 5.738 4.366 1.00 96.44 96 LYS A C 1
ATOM 776 O O . LYS A 1 96 ? -16.027 4.671 4.278 1.00 96.44 96 LYS A O 1
ATOM 781 N N . ASP A 1 97 ? -14.695 6.084 5.432 1.00 97.94 97 ASP A N 1
ATOM 782 C CA . ASP A 1 97 ? -14.483 5.208 6.582 1.00 97.94 97 ASP A CA 1
ATOM 783 C C . ASP A 1 97 ? -15.816 4.751 7.187 1.00 97.94 97 ASP A C 1
ATOM 785 O O . ASP A 1 97 ? -16.670 5.547 7.590 1.00 97.94 97 ASP A O 1
ATOM 789 N N . ALA A 1 98 ? -15.984 3.437 7.235 1.00 97.81 98 ALA A N 1
ATOM 790 C CA . ALA A 1 98 ? -17.147 2.766 7.781 1.00 97.81 98 ALA A CA 1
ATOM 791 C C . ALA A 1 98 ? -16.753 1.339 8.189 1.00 97.81 98 ALA A C 1
ATOM 793 O O . ALA A 1 98 ? -15.805 0.773 7.635 1.00 97.81 98 ALA A O 1
ATOM 794 N N . PRO A 1 99 ? -17.488 0.703 9.115 1.00 97.94 99 PRO A N 1
ATOM 795 C CA . PRO A 1 99 ? -17.277 -0.707 9.416 1.00 97.94 99 PRO A CA 1
ATOM 796 C C . PRO A 1 99 ? -17.395 -1.568 8.148 1.00 97.94 99 PRO A C 1
ATOM 798 O O . PRO A 1 99 ? -18.392 -1.489 7.4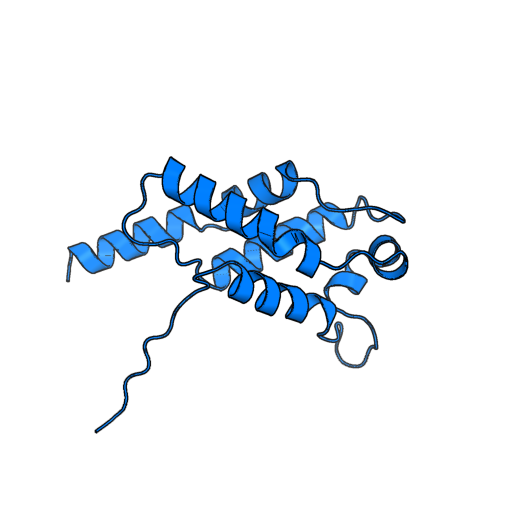30 1.00 97.94 99 PRO A O 1
ATOM 801 N N . GLY A 1 100 ? -16.380 -2.392 7.876 1.00 95.38 100 GLY A N 1
ATOM 802 C CA . GLY A 1 100 ? -16.321 -3.238 6.678 1.00 95.38 100 GLY A CA 1
ATOM 803 C C . GLY A 1 100 ? -15.872 -2.527 5.396 1.00 95.38 100 GLY A C 1
ATOM 804 O O . GLY A 1 100 ? -15.884 -3.150 4.337 1.00 95.38 100 GLY A O 1
ATOM 805 N N . TYR A 1 101 ? -15.476 -1.253 5.469 1.00 97.38 101 TYR A N 1
ATOM 806 C CA . TYR A 1 101 ? -14.832 -0.571 4.351 1.00 97.38 101 TYR A CA 1
ATOM 807 C C . TYR A 1 101 ? -13.474 -1.212 4.024 1.00 97.38 101 TYR A C 1
ATOM 809 O O . TYR A 1 101 ? -12.675 -1.488 4.918 1.00 97.38 101 TYR A O 1
ATOM 817 N N . CYS A 1 102 ? -13.201 -1.385 2.733 1.00 96.56 102 CYS A N 1
ATOM 818 C CA . CYS A 1 102 ? -11.873 -1.648 2.194 1.00 96.56 102 CYS A CA 1
ATOM 819 C C . CYS A 1 102 ? -11.675 -0.831 0.902 1.00 96.56 102 CYS A C 1
ATOM 821 O O . CYS A 1 102 ? -12.650 -0.587 0.177 1.00 96.56 102 CYS A O 1
ATOM 823 N N . PRO A 1 103 ? -10.447 -0.375 0.597 1.00 96.56 103 PRO A N 1
ATOM 824 C CA . PRO A 1 103 ? -10.157 0.313 -0.652 1.00 96.56 103 PRO A CA 1
ATOM 825 C C . PRO A 1 103 ? -10.506 -0.540 -1.874 1.00 96.56 103 PRO A C 1
ATOM 827 O O . PRO A 1 103 ? -10.088 -1.687 -2.018 1.00 96.56 103 PRO A O 1
ATOM 830 N N . GLU A 1 104 ? -11.256 0.037 -2.808 1.00 95.44 104 GLU A N 1
ATOM 831 C CA . GLU A 1 104 ? -11.577 -0.653 -4.055 1.00 95.44 104 GLU A CA 1
ATOM 832 C C . GLU A 1 104 ? -10.330 -0.779 -4.957 1.00 95.44 104 GLU A C 1
ATOM 834 O O . GLU A 1 104 ? -9.524 0.155 -5.028 1.00 95.44 104 GLU A O 1
ATOM 839 N N . PRO A 1 105 ? -10.216 -1.846 -5.772 1.00 95.31 105 PRO A N 1
ATOM 840 C CA . PRO A 1 105 ? -9.154 -2.002 -6.780 1.00 95.31 105 PRO A CA 1
ATOM 841 C C . PRO A 1 105 ? -8.934 -0.773 -7.684 1.00 95.31 105 PRO A C 1
ATOM 843 O O . PRO A 1 105 ? -7.815 -0.451 -8.105 1.00 95.31 105 PRO A O 1
ATOM 846 N N . ALA A 1 106 ? -10.014 -0.046 -7.991 1.00 97.06 106 ALA A N 1
ATOM 847 C CA . ALA A 1 106 ? -9.960 1.170 -8.794 1.00 97.06 106 ALA A CA 1
ATOM 848 C C . ALA A 1 106 ? -9.203 2.313 -8.093 1.00 97.06 106 ALA A C 1
ATOM 850 O O . ALA A 1 106 ? -8.505 3.077 -8.764 1.00 97.06 106 ALA A O 1
ATOM 851 N N . LEU A 1 107 ? -9.296 2.410 -6.762 1.00 97.94 107 LEU A N 1
ATOM 852 C CA . LEU A 1 107 ? -8.583 3.415 -5.975 1.00 97.94 107 LEU A CA 1
ATOM 853 C C . LEU A 1 107 ? -7.076 3.132 -5.962 1.00 97.94 107 LEU A C 1
ATOM 855 O O . LEU A 1 107 ? -6.286 4.038 -6.216 1.00 97.94 107 LEU A O 1
ATOM 859 N N . TRP A 1 108 ? -6.670 1.871 -5.795 1.00 98.25 108 TRP A N 1
ATOM 860 C CA . TRP A 1 108 ? -5.263 1.477 -5.926 1.00 98.25 108 TRP A CA 1
ATOM 861 C C . TRP A 1 108 ? -4.708 1.769 -7.323 1.00 98.25 108 TRP A C 1
ATOM 863 O O . TRP A 1 108 ? -3.616 2.324 -7.465 1.00 98.25 108 TRP A O 1
ATOM 873 N N . THR A 1 109 ? -5.490 1.483 -8.368 1.00 98.12 109 THR A N 1
ATOM 874 C CA . THR A 1 109 ? -5.131 1.828 -9.754 1.00 98.12 109 THR A CA 1
ATOM 875 C C . THR A 1 109 ? -4.934 3.332 -9.939 1.00 98.12 109 THR A C 1
ATOM 877 O O . THR A 1 109 ? -3.962 3.759 -10.569 1.00 98.12 109 THR A O 1
ATOM 880 N N . HIS A 1 110 ? -5.827 4.145 -9.371 1.00 97.94 110 HIS A N 1
ATOM 881 C CA . HIS A 1 110 ? -5.695 5.598 -9.378 1.00 97.94 110 HIS A CA 1
ATOM 882 C C . HIS A 1 110 ? -4.419 6.054 -8.656 1.00 97.94 110 HIS A C 1
ATOM 884 O O . HIS A 1 110 ? -3.630 6.812 -9.223 1.00 97.94 110 HIS A O 1
ATOM 890 N N . ALA A 1 111 ? -4.173 5.545 -7.449 1.00 98.25 111 ALA A N 1
ATOM 891 C CA . ALA A 1 111 ? -3.016 5.906 -6.641 1.00 98.25 111 ALA A CA 1
ATOM 892 C C . ALA A 1 111 ? -1.686 5.577 -7.336 1.00 98.25 111 ALA A C 1
ATOM 894 O O . ALA A 1 111 ? -0.801 6.429 -7.396 1.00 98.25 111 ALA A O 1
ATOM 895 N N . VAL A 1 112 ? -1.554 4.392 -7.944 1.00 98.12 112 VAL A N 1
ATOM 896 C CA . VAL A 1 112 ? -0.342 4.003 -8.692 1.00 98.12 112 VAL A CA 1
ATOM 897 C C . VAL A 1 112 ? -0.118 4.885 -9.924 1.00 98.12 112 VAL A C 1
ATOM 899 O O . VAL A 1 112 ? 1.022 5.206 -10.262 1.00 98.12 112 VAL A O 1
ATOM 902 N N . HIS A 1 113 ? -1.186 5.337 -10.582 1.00 96.75 113 HIS A N 1
ATOM 903 C CA . HIS A 1 113 ? -1.061 6.285 -11.689 1.00 96.75 113 HIS A CA 1
ATOM 904 C C . HIS A 1 113 ? -0.548 7.661 -11.224 1.00 96.75 113 HIS A C 1
ATOM 906 O O . HIS A 1 113 ? 0.171 8.337 -11.961 1.00 96.75 113 HIS A O 1
ATOM 912 N N . GLN A 1 114 ? -0.909 8.086 -10.011 1.00 97.38 114 GLN A N 1
ATOM 913 C CA . GLN A 1 114 ? -0.561 9.400 -9.459 1.00 97.38 114 GLN A CA 1
ATOM 914 C C . GLN A 1 114 ? 0.732 9.403 -8.625 1.00 97.38 114 GLN A C 1
ATOM 916 O O . GLN A 1 114 ? 1.298 10.466 -8.374 1.00 97.38 114 GLN A O 1
ATOM 921 N N . CYS A 1 115 ? 1.256 8.243 -8.215 1.00 96.81 115 CYS A N 1
ATOM 922 C CA . CYS A 1 115 ? 2.390 8.175 -7.288 1.00 96.81 115 CYS A CA 1
ATOM 923 C C . CYS A 1 115 ? 3.764 8.513 -7.907 1.00 96.81 115 CYS A C 1
ATOM 925 O O . CYS A 1 115 ? 4.778 8.561 -7.203 1.00 96.81 115 CYS A O 1
ATOM 927 N N . GLY A 1 116 ? 3.815 8.773 -9.218 1.00 94.25 116 GLY A N 1
ATOM 928 C CA . GLY A 1 116 ? 5.035 9.158 -9.934 1.00 94.25 116 GLY A CA 1
ATOM 929 C C . GLY A 1 116 ? 5.925 7.984 -10.363 1.00 94.25 116 GLY A C 1
ATOM 930 O O . GLY A 1 116 ? 7.046 8.206 -10.822 1.00 94.25 116 GLY A O 1
ATOM 931 N N . TYR A 1 117 ? 5.454 6.740 -10.215 1.00 95.94 117 TYR A N 1
ATOM 932 C CA . TYR A 1 117 ? 6.229 5.531 -10.510 1.00 95.94 117 TYR A CA 1
ATOM 933 C C . TYR A 1 117 ? 6.771 5.494 -11.945 1.00 95.94 117 TYR A C 1
ATOM 935 O O . TYR A 1 117 ? 7.970 5.312 -12.160 1.00 95.94 117 TYR A O 1
ATOM 943 N N . ILE A 1 118 ? 5.902 5.712 -12.934 1.00 93.12 118 ILE A N 1
ATOM 944 C CA . ILE A 1 118 ? 6.275 5.652 -14.353 1.00 93.12 118 ILE A CA 1
ATOM 945 C C . ILE A 1 118 ? 7.309 6.736 -14.687 1.00 93.12 118 ILE A C 1
ATOM 947 O O . ILE A 1 118 ? 8.327 6.460 -15.321 1.00 93.12 118 ILE A O 1
ATOM 951 N N . GLN A 1 119 ? 7.091 7.957 -14.196 1.00 89.88 119 GLN A N 1
ATOM 952 C CA . GLN A 1 119 ? 7.984 9.099 -14.386 1.00 89.88 119 GLN A CA 1
ATOM 953 C C . GLN A 1 119 ? 9.367 8.828 -13.779 1.00 89.88 119 GLN A C 1
ATOM 955 O O . GLN A 1 119 ? 10.381 9.053 -14.442 1.00 89.88 119 GLN A O 1
ATOM 960 N N . SER A 1 120 ? 9.411 8.282 -12.559 1.00 86.06 120 SER A N 1
ATOM 961 C CA . SER A 1 120 ? 10.654 7.889 -11.885 1.00 86.06 120 SER A CA 1
ATOM 962 C C . SER A 1 120 ? 11.435 6.851 -12.701 1.00 86.06 120 SER A C 1
ATOM 964 O O . SER A 1 120 ? 12.625 7.030 -12.961 1.00 86.06 120 SER A O 1
ATOM 966 N N . ARG A 1 121 ? 10.759 5.809 -13.204 1.00 87.38 121 ARG A N 1
ATOM 967 C CA . ARG A 1 121 ? 11.397 4.750 -14.004 1.00 87.38 121 ARG A CA 1
ATOM 968 C C . ARG A 1 121 ? 11.947 5.259 -15.334 1.00 87.38 121 ARG A C 1
ATOM 970 O O . ARG A 1 121 ? 13.041 4.851 -15.724 1.00 87.38 121 ARG A O 1
ATOM 977 N N . HIS A 1 122 ? 11.249 6.174 -16.007 1.00 84.62 122 HIS A N 1
ATOM 978 C CA . HIS A 1 122 ? 11.785 6.810 -17.211 1.00 84.62 122 HIS A CA 1
ATOM 979 C C . HIS A 1 122 ? 13.011 7.677 -16.911 1.00 84.62 122 HIS A C 1
ATOM 981 O O . HIS A 1 122 ? 13.977 7.620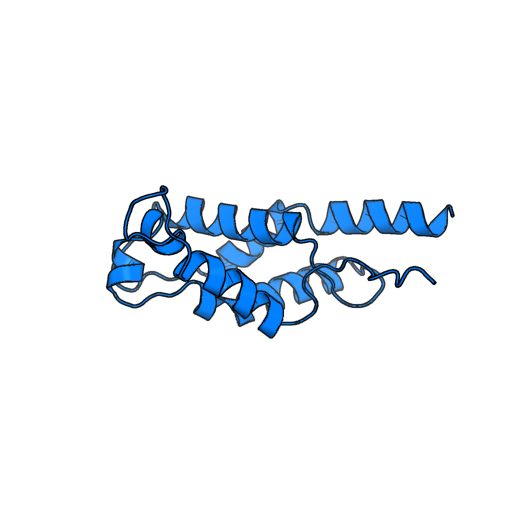 -17.670 1.00 84.62 122 HIS A O 1
ATOM 987 N N . ALA A 1 123 ? 13.012 8.444 -15.818 1.00 79.25 123 ALA A N 1
ATOM 988 C CA . ALA A 1 123 ? 14.154 9.277 -15.448 1.00 79.25 123 ALA A CA 1
ATOM 989 C C . ALA A 1 123 ? 15.412 8.433 -15.172 1.00 79.25 123 ALA A C 1
ATOM 991 O O . ALA A 1 123 ? 16.472 8.709 -15.730 1.00 79.25 123 ALA A O 1
ATOM 992 N N . THR A 1 124 ? 15.293 7.354 -14.391 1.00 71.50 124 THR A N 1
ATOM 993 C CA . THR A 1 124 ? 16.428 6.463 -14.092 1.00 71.50 124 THR A CA 1
ATOM 994 C C . THR A 1 124 ? 16.897 5.674 -15.316 1.00 71.50 124 THR A C 1
ATOM 996 O O . THR A 1 124 ? 18.099 5.477 -15.492 1.00 71.50 124 THR A O 1
ATOM 999 N N . GLY A 1 125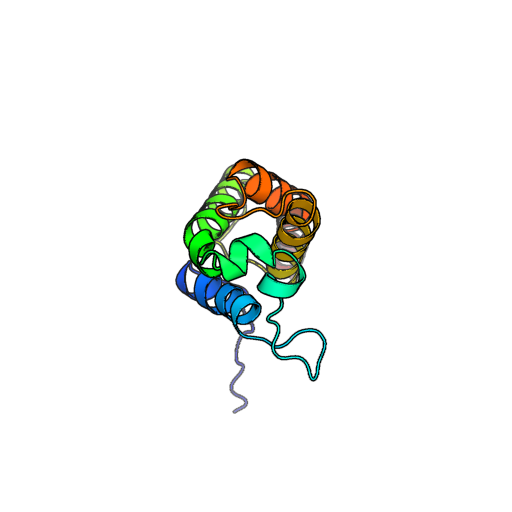 ? 15.979 5.264 -16.200 1.00 63.31 125 GLY A N 1
ATOM 1000 C CA . GLY A 1 125 ? 16.333 4.596 -17.455 1.00 63.31 125 GLY A CA 1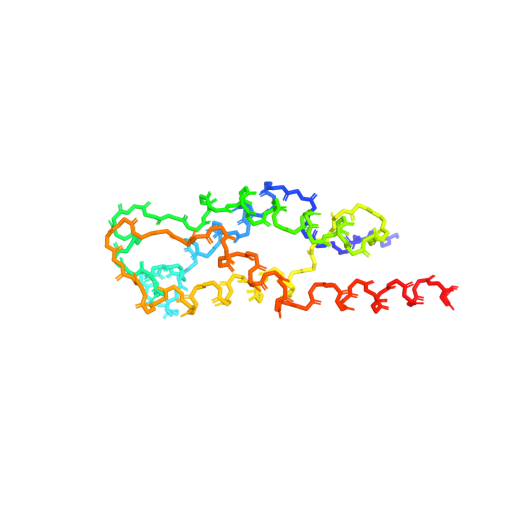
ATOM 1001 C C . GLY A 1 125 ? 17.211 5.457 -18.371 1.00 63.31 125 GLY A C 1
ATOM 1002 O O . GLY A 1 125 ? 18.146 4.939 -18.975 1.00 63.31 125 GLY A O 1
ATOM 1003 N N . HIS A 1 126 ? 16.966 6.772 -18.429 1.00 58.19 126 HIS A N 1
ATOM 1004 C CA . HIS A 1 126 ? 17.805 7.693 -19.206 1.00 58.19 126 HIS A CA 1
ATOM 1005 C C . HIS A 1 126 ? 19.205 7.851 -18.608 1.00 58.19 126 HIS A C 1
ATOM 1007 O O . HIS A 1 126 ? 20.174 7.838 -19.358 1.00 58.19 126 HIS A O 1
ATOM 1013 N N . VAL A 1 127 ? 19.326 7.944 -17.279 1.00 61.09 127 VAL A N 1
ATOM 1014 C CA . VAL A 1 127 ? 20.630 8.094 -16.605 1.00 61.09 127 VAL A CA 1
ATOM 1015 C C . VAL A 1 127 ? 21.542 6.895 -16.884 1.00 61.09 127 VAL A C 1
ATOM 1017 O O . VAL A 1 127 ? 22.715 7.085 -17.194 1.00 61.09 127 VAL A O 1
ATOM 1020 N N . LEU A 1 128 ? 20.999 5.673 -16.842 1.00 56.72 128 LEU A N 1
ATOM 1021 C CA . LEU A 1 128 ? 21.758 4.446 -17.114 1.00 56.72 128 LEU A CA 1
ATOM 1022 C C . LEU A 1 128 ? 22.123 4.259 -18.595 1.00 56.72 128 LEU A C 1
ATOM 1024 O O . LEU A 1 128 ? 23.095 3.577 -18.885 1.00 56.72 128 LEU A O 1
ATOM 1028 N N . ALA A 1 129 ? 21.369 4.843 -19.531 1.00 56.16 129 ALA A N 1
ATOM 1029 C CA . ALA A 1 129 ? 21.703 4.797 -20.959 1.00 56.16 129 ALA A CA 1
ATOM 1030 C C . ALA A 1 129 ? 22.803 5.802 -21.354 1.00 56.16 129 ALA A C 1
ATOM 1032 O O . ALA A 1 129 ? 23.400 5.672 -22.420 1.00 56.16 129 ALA A O 1
ATOM 1033 N N . THR A 1 130 ? 23.037 6.823 -20.524 1.00 49.47 130 THR A N 1
ATOM 1034 C CA . THR A 1 130 ? 24.032 7.883 -20.763 1.00 49.47 130 THR A CA 1
ATOM 1035 C C . THR A 1 130 ? 25.346 7.704 -19.997 1.00 49.47 130 THR A C 1
ATOM 1037 O O . THR A 1 130 ? 26.256 8.509 -20.197 1.00 49.47 130 THR A O 1
ATOM 1040 N N . ALA A 1 131 ? 25.430 6.704 -19.115 1.00 46.47 131 ALA A N 1
ATOM 1041 C CA . ALA A 1 131 ? 26.617 6.351 -18.332 1.00 46.47 131 ALA A CA 1
ATOM 1042 C C . ALA A 1 131 ? 27.382 5.195 -18.990 1.00 46.47 131 ALA A C 1
ATOM 1044 O O . ALA A 1 131 ? 28.631 5.221 -18.927 1.00 46.47 131 ALA A O 1
#

Secondary structure (DSSP, 8-state):
---------B-SHHHHHHHHHHHHHSBSSTTSS-BHHHHH-HHHHHTT--GGGGHHHHHHHHHHHHHHTT-SSS--B-HHHHHHHHHHHHHHHHTT--TT----HHHHHHHHHHTTHHHHHHHHHHHHH--

Organism: NCBI:txid320371

Radius of gyration: 16.28 Å; chains: 1; bounding box: 54×20×43 Å

Sequence (131 aa):
MVEELSFYGIRNVDDVATCLNGYDQTAYPEGRDWSFTRFYLPQAFDAGYRLLDDAGELWRVFETAHHKASLPGRLEIPMESFARAVEIVLKDSELKDAPGYCPEPALWTHAVHQCGYIQSRHATGHVLATA

pLDDT: mean 91.67, std 11.64, range [46.47, 98.5]